Protein AF-C5TD24-F1 (afdb_monomer)

Radius of gyration: 19.25 Å; Cα contacts (8 Å, |Δi|>4): 74; chains: 1; bounding box: 34×40×53 Å

Organism: NCBI:txid573060

Sequence (110 aa):
RLQLSAARLGQLLWVFRPCAASRQASPAPLRLQLEGGQALQVRILKRRGPPLPQAIELPSCQPLLAQVLAAQAERRRALQGNGAAVPWPGALAHTERRDHALDRLALAAG

Solvent-accessible surface area (backbone atoms only — not comparable to full-atom values): 7443 Å² total; per-residue (Å²): 112,67,69,60,53,26,59,76,69,74,47,92,81,88,83,91,73,64,77,86,56,69,82,54,90,69,92,63,68,63,38,74,45,80,45,84,63,90,42,28,38,39,36,59,77,41,64,82,76,83,88,54,90,65,65,45,79,40,84,57,64,57,71,67,58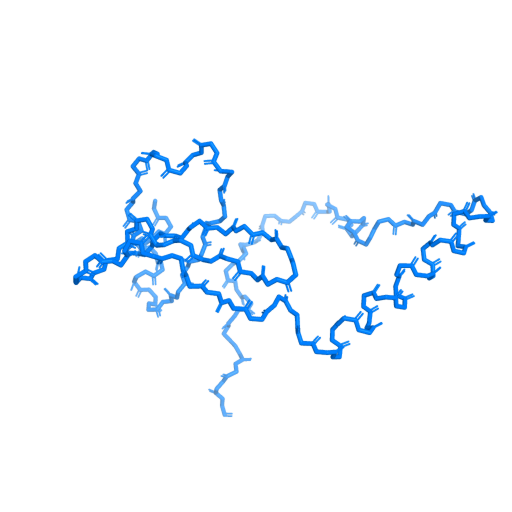,51,52,53,51,49,55,52,50,51,53,50,50,55,34,56,77,66,75,45,82,74,79,61,85,79,71,63,68,89,66,88,65,98,69,72,96,73,79,83,80,86,84,89,87,131

Secondary structure (DSSP, 8-state):
-HHHHHHHTT--------GGGGGS----S-EEEEE-SSEEEEEEEE-SSS---SPEEEESS-HHHHHHHHHHHHHHHHHHHTT-----GGGS--------TTTTS--S--

Structure (mmCIF, N/CA/C/O backbone):
data_AF-C5TD24-F1
#
_entry.id   AF-C5TD24-F1
#
loop_
_atom_site.group_PDB
_atom_site.id
_atom_site.type_symbol
_atom_site.label_atom_id
_atom_site.label_alt_id
_atom_site.label_comp_id
_atom_site.label_asym_id
_atom_site.label_entity_id
_atom_site.label_seq_id
_atom_site.pdbx_PDB_ins_code
_atom_site.Cartn_x
_atom_site.Cartn_y
_atom_site.Cartn_z
_atom_site.occupancy
_atom_site.B_iso_or_equiv
_atom_site.auth_seq_id
_atom_site.auth_comp_id
_atom_site.auth_asym_id
_atom_site.auth_atom_id
_atom_site.pdbx_PDB_model_num
ATOM 1 N N . ARG A 1 1 ? -12.491 -12.881 6.042 1.00 80.75 1 ARG A N 1
ATOM 2 C CA . ARG A 1 1 ? -11.851 -14.037 6.726 1.00 80.75 1 ARG A CA 1
ATOM 3 C C . ARG A 1 1 ? -10.317 -14.017 6.663 1.00 80.75 1 ARG A C 1
ATOM 5 O O . ARG A 1 1 ? -9.714 -14.409 7.646 1.00 80.75 1 ARG A O 1
ATOM 12 N N . LEU A 1 2 ? -9.688 -13.506 5.595 1.00 83.81 2 LEU A N 1
ATOM 13 C CA . LEU A 1 2 ? -8.221 -13.502 5.423 1.00 83.81 2 LEU A CA 1
ATOM 14 C C . LEU A 1 2 ? -7.412 -12.908 6.595 1.00 83.81 2 LEU A C 1
ATOM 16 O O . LEU A 1 2 ? -6.445 -13.517 7.033 1.00 83.81 2 LEU A O 1
ATOM 20 N N . GLN A 1 3 ? -7.830 -11.766 7.151 1.00 83.81 3 GLN A N 1
ATOM 21 C CA . GLN A 1 3 ? -7.134 -11.141 8.288 1.00 83.81 3 GLN A CA 1
ATOM 22 C C . GLN A 1 3 ? -7.101 -12.043 9.535 1.00 83.81 3 GLN A C 1
ATOM 24 O O . GLN A 1 3 ? -6.096 -12.079 10.237 1.00 83.81 3 GLN A O 1
ATOM 29 N N . LEU A 1 4 ? -8.182 -12.785 9.803 1.00 85.94 4 LEU A N 1
ATOM 30 C CA . LEU A 1 4 ? -8.246 -13.703 10.942 1.00 85.94 4 LEU A CA 1
ATOM 31 C C . LEU A 1 4 ? -7.296 -14.890 10.746 1.00 85.94 4 LEU A C 1
ATOM 33 O O . LEU A 1 4 ? -6.647 -15.306 11.699 1.00 85.94 4 LEU A O 1
ATOM 37 N N . SER A 1 5 ? -7.186 -15.409 9.520 1.00 87.56 5 SER A N 1
ATOM 38 C CA . SER A 1 5 ? -6.229 -16.471 9.193 1.00 87.56 5 SER A CA 1
ATOM 39 C C . SER A 1 5 ? -4.786 -15.999 9.363 1.00 87.56 5 SER A C 1
ATOM 41 O O . SER A 1 5 ? -4.017 -16.658 10.051 1.00 87.56 5 SER A O 1
ATOM 43 N N . ALA A 1 6 ? -4.445 -14.827 8.817 1.00 87.69 6 ALA A N 1
ATOM 44 C CA . ALA A 1 6 ? -3.110 -14.248 8.953 1.00 87.69 6 ALA A CA 1
ATOM 45 C C . ALA A 1 6 ? -2.739 -14.017 10.428 1.00 87.69 6 ALA A C 1
ATOM 47 O O . ALA A 1 6 ? -1.659 -14.403 10.859 1.00 87.69 6 ALA A O 1
ATOM 48 N N . ALA A 1 7 ? -3.672 -13.491 11.230 1.00 86.25 7 ALA A N 1
ATOM 49 C CA . ALA A 1 7 ? -3.466 -13.304 12.665 1.00 86.25 7 ALA A CA 1
ATOM 50 C C . ALA A 1 7 ? -3.242 -14.629 13.414 1.00 86.25 7 ALA A C 1
ATOM 52 O O . ALA A 1 7 ? -2.349 -14.702 14.251 1.00 86.25 7 ALA A O 1
ATOM 53 N N . ARG A 1 8 ? -4.017 -15.680 13.103 1.00 90.88 8 ARG A N 1
ATOM 54 C CA . ARG A 1 8 ? -3.858 -17.013 13.717 1.00 90.88 8 ARG A CA 1
ATOM 55 C C . ARG A 1 8 ? -2.509 -17.653 13.402 1.00 90.88 8 ARG A C 1
ATOM 57 O O . ARG A 1 8 ? -1.968 -18.344 14.252 1.00 90.88 8 ARG A O 1
ATOM 64 N N . LEU A 1 9 ? -1.990 -17.424 12.199 1.00 92.56 9 LEU A N 1
ATOM 65 C CA . LEU A 1 9 ? -0.699 -17.952 11.755 1.00 92.56 9 LEU A CA 1
ATOM 66 C C . LEU A 1 9 ? 0.480 -17.035 12.117 1.00 92.56 9 LEU A C 1
ATOM 68 O O . LEU A 1 9 ? 1.612 -17.343 11.765 1.00 92.56 9 LEU A O 1
ATOM 72 N N . GLY A 1 10 ? 0.235 -15.893 12.773 1.00 89.06 10 GLY A N 1
ATOM 73 C CA . GLY A 1 10 ? 1.279 -14.905 13.066 1.00 89.06 10 GLY A CA 1
ATOM 74 C C . GLY A 1 10 ? 1.897 -14.265 11.816 1.00 89.06 10 GLY A C 1
ATOM 75 O O . GLY A 1 10 ? 3.002 -13.737 11.876 1.00 89.06 10 GLY A O 1
ATOM 76 N N . GLN A 1 11 ? 1.205 -14.310 10.677 1.00 90.38 11 GLN A N 1
ATOM 77 C CA . GLN A 1 11 ? 1.702 -13.825 9.392 1.00 90.38 11 GLN A CA 1
ATOM 78 C C . GLN A 1 11 ? 1.215 -12.408 9.082 1.00 90.38 11 GLN A C 1
ATOM 80 O O . GLN A 1 11 ? 0.112 -11.994 9.454 1.00 90.38 11 GLN A O 1
ATOM 85 N N . LEU A 1 12 ? 2.027 -11.671 8.323 1.00 90.81 12 LEU A N 1
ATOM 86 C CA . LEU A 1 12 ? 1.625 -10.395 7.744 1.00 90.81 12 LEU A CA 1
ATOM 87 C C . LEU A 1 12 ? 0.866 -10.627 6.436 1.00 90.81 12 LEU A C 1
ATOM 89 O O . LEU A 1 12 ? 1.308 -11.374 5.568 1.00 90.81 12 LEU A O 1
ATOM 93 N N . LEU A 1 13 ? -0.262 -9.935 6.282 1.00 91.31 13 LEU A N 1
ATOM 94 C CA . LEU A 1 13 ? -1.060 -9.945 5.061 1.00 91.31 13 LEU A CA 1
ATOM 95 C C . LEU A 1 13 ? -1.222 -8.524 4.528 1.00 91.31 13 LEU A C 1
ATOM 97 O O . LEU A 1 13 ? -1.698 -7.635 5.239 1.00 91.31 13 LEU A O 1
ATOM 101 N N . TRP A 1 14 ? -0.921 -8.355 3.244 1.00 92.50 14 TRP A N 1
ATOM 102 C CA . TRP A 1 14 ? -1.143 -7.121 2.499 1.00 92.50 14 TRP A CA 1
ATOM 103 C C . TRP A 1 14 ? -2.266 -7.309 1.484 1.00 92.50 14 TRP A C 1
ATOM 105 O O . TRP A 1 14 ? -2.347 -8.334 0.811 1.00 92.50 14 TRP A O 1
ATOM 115 N N . VAL A 1 15 ? -3.143 -6.310 1.372 1.00 91.56 15 VAL A N 1
ATOM 116 C CA . VAL A 1 15 ? -4.232 -6.296 0.387 1.00 91.56 15 VAL A CA 1
ATOM 117 C C . VAL A 1 15 ? -4.140 -5.005 -0.411 1.00 91.56 15 VAL A C 1
ATOM 119 O O . VAL A 1 15 ? -4.312 -3.918 0.142 1.00 91.56 15 VAL A O 1
ATOM 122 N N . PHE A 1 16 ? -3.906 -5.132 -1.714 1.00 93.00 16 PHE A N 1
ATOM 123 C CA . PHE A 1 16 ? -3.923 -4.008 -2.643 1.00 93.00 16 PHE A CA 1
ATOM 124 C C . PHE A 1 16 ? -5.354 -3.727 -3.094 1.00 93.00 16 PHE A C 1
ATOM 126 O O . PHE A 1 16 ? -6.119 -4.643 -3.399 1.00 93.00 16 PHE A O 1
ATOM 133 N N . ARG A 1 17 ? -5.737 -2.449 -3.093 1.00 91.25 17 ARG A N 1
ATOM 134 C CA . ARG A 1 17 ? -7.073 -1.984 -3.483 1.00 91.25 17 ARG A CA 1
ATOM 135 C C . ARG A 1 17 ? -6.946 -0.713 -4.323 1.00 91.25 17 ARG A C 1
ATOM 137 O O . 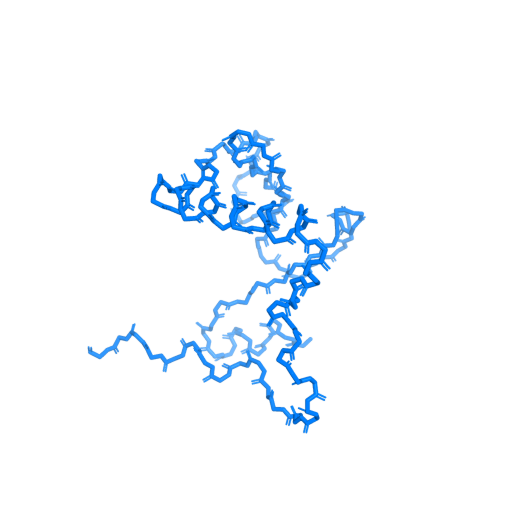ARG A 1 17 ? -5.999 0.041 -4.102 1.00 91.25 17 ARG A O 1
ATOM 144 N N . PRO A 1 18 ? -7.889 -0.445 -5.243 1.00 94.19 18 PRO A N 1
ATOM 145 C CA . PRO A 1 18 ? -7.874 0.785 -6.027 1.00 94.19 18 PRO A CA 1
ATOM 146 C C . PRO A 1 18 ? -8.039 2.019 -5.131 1.00 94.19 18 PRO A C 1
ATOM 148 O O . PRO A 1 18 ? -8.709 1.961 -4.095 1.00 94.19 18 PRO A O 1
ATOM 151 N N . CYS A 1 19 ? -7.493 3.160 -5.563 1.00 91.00 19 CYS A N 1
ATOM 152 C CA . CYS A 1 19 ? -7.546 4.420 -4.811 1.00 91.00 19 CYS A CA 1
ATOM 153 C C . CYS A 1 19 ? -8.981 4.858 -4.466 1.00 91.00 19 CYS A C 1
ATOM 155 O O . CYS A 1 19 ? -9.214 5.401 -3.384 1.00 91.00 19 CYS A O 1
ATOM 157 N N . ALA A 1 20 ? -9.959 4.552 -5.327 1.00 93.50 20 ALA A N 1
ATOM 158 C CA . ALA A 1 20 ? -11.379 4.827 -5.085 1.00 93.50 20 ALA A CA 1
ATOM 159 C C . ALA A 1 20 ? -11.931 4.136 -3.817 1.00 93.50 20 ALA A C 1
ATOM 161 O O . ALA A 1 20 ? -12.843 4.649 -3.173 1.00 93.50 20 ALA A O 1
ATOM 162 N N . ALA A 1 21 ? -11.346 3.009 -3.396 1.00 93.00 21 ALA A N 1
ATOM 163 C CA . ALA A 1 21 ? -11.737 2.285 -2.185 1.00 93.00 21 ALA A CA 1
ATOM 164 C C . ALA A 1 21 ? -11.039 2.798 -0.904 1.00 93.00 21 ALA A C 1
ATOM 166 O O . ALA A 1 21 ? -11.214 2.227 0.177 1.00 93.00 21 ALA A O 1
ATOM 167 N N . SER A 1 22 ? -10.248 3.876 -0.987 1.00 91.69 22 SER A N 1
ATOM 168 C CA . SER A 1 22 ? -9.499 4.450 0.144 1.00 91.69 22 SER A CA 1
ATOM 169 C C . SER A 1 22 ? -10.384 4.859 1.323 1.00 91.69 22 SER A C 1
ATOM 171 O O . SER A 1 22 ? -9.963 4.682 2.467 1.00 91.69 22 SER A O 1
ATOM 173 N N . ARG A 1 23 ? -11.615 5.325 1.071 1.00 90.81 23 ARG A N 1
ATOM 174 C CA . ARG A 1 23 ? -12.576 5.750 2.108 1.00 90.81 23 ARG A CA 1
ATOM 175 C C . ARG A 1 23 ? -13.444 4.620 2.662 1.00 90.81 23 ARG A C 1
ATOM 177 O O . ARG A 1 23 ? -14.039 4.777 3.721 1.00 90.81 23 ARG A O 1
ATOM 184 N N . GLN A 1 24 ? -13.495 3.467 1.994 1.00 92.81 24 GLN A N 1
ATOM 185 C CA . GLN A 1 24 ? -14.302 2.335 2.458 1.00 92.81 24 GLN A CA 1
ATOM 186 C C . GLN A 1 24 ? -13.760 1.792 3.784 1.00 92.81 24 GLN A C 1
ATOM 188 O O . GLN A 1 24 ? -12.548 1.816 4.024 1.00 92.81 24 GLN A O 1
ATOM 193 N N . ALA A 1 25 ? -14.631 1.272 4.647 1.00 89.94 25 ALA A N 1
ATOM 194 C CA . ALA A 1 25 ? -14.205 0.635 5.887 1.00 89.94 25 ALA A CA 1
ATOM 195 C C . ALA A 1 25 ? -13.240 -0.538 5.611 1.00 89.94 25 ALA A C 1
ATOM 197 O O . ALA A 1 25 ? -13.269 -1.189 4.564 1.00 89.94 25 ALA A O 1
ATOM 198 N N . SER A 1 26 ? -12.319 -0.782 6.542 1.00 88.69 26 SER A N 1
ATOM 199 C CA . SER A 1 26 ? -11.390 -1.908 6.454 1.00 88.69 26 SER A CA 1
ATOM 200 C C . SER A 1 26 ? -10.954 -2.350 7.848 1.00 88.69 26 SER A C 1
ATOM 202 O O . SER A 1 26 ? -10.607 -1.495 8.677 1.00 88.69 26 SER A O 1
ATOM 204 N N . PRO A 1 27 ? -10.912 -3.670 8.104 1.00 88.00 27 PRO A N 1
ATOM 205 C CA . PRO A 1 27 ? -10.451 -4.201 9.377 1.00 88.00 27 PRO A CA 1
ATOM 206 C C . PRO A 1 27 ? -8.918 -4.149 9.524 1.00 88.00 27 PRO A C 1
ATOM 208 O O . PRO A 1 27 ? -8.403 -4.445 10.597 1.00 88.00 27 PRO A O 1
ATOM 211 N N . ALA A 1 28 ? -8.171 -3.732 8.491 1.00 89.56 28 ALA A N 1
ATOM 212 C CA . ALA A 1 28 ? -6.713 -3.630 8.554 1.00 89.56 28 ALA A CA 1
ATOM 213 C C . ALA A 1 28 ? -6.253 -2.648 9.659 1.00 89.56 28 ALA A C 1
ATOM 215 O O . ALA A 1 28 ? -6.818 -1.549 9.772 1.00 89.56 28 ALA A O 1
ATOM 216 N N . PRO A 1 29 ? -5.246 -3.010 10.478 1.00 89.56 29 PRO A N 1
ATOM 217 C CA . PRO A 1 29 ? -4.717 -2.137 11.529 1.00 89.56 29 PRO A CA 1
ATOM 218 C C . PRO A 1 29 ? -3.871 -0.982 10.971 1.00 89.56 29 PRO A C 1
ATOM 220 O O . PRO A 1 29 ? -3.805 0.075 11.595 1.00 89.56 29 PRO A O 1
ATOM 223 N N . LEU A 1 30 ? -3.278 -1.172 9.789 1.00 92.25 30 LEU A N 1
ATOM 224 C CA . LEU A 1 30 ? -2.541 -0.167 9.029 1.00 92.25 30 LEU A CA 1
ATOM 225 C C . LEU A 1 30 ? -3.174 -0.032 7.641 1.00 92.25 30 LEU A C 1
ATOM 227 O O . LEU A 1 30 ? -3.457 -1.035 6.984 1.00 92.25 30 LEU A O 1
ATOM 231 N N . ARG A 1 31 ? -3.417 1.201 7.197 1.00 93.56 31 ARG A N 1
ATOM 232 C CA . ARG A 1 31 ? -3.901 1.506 5.846 1.00 93.56 31 ARG A CA 1
ATOM 233 C C . ARG A 1 31 ? -3.062 2.622 5.259 1.00 93.56 31 ARG A C 1
ATOM 235 O O . AR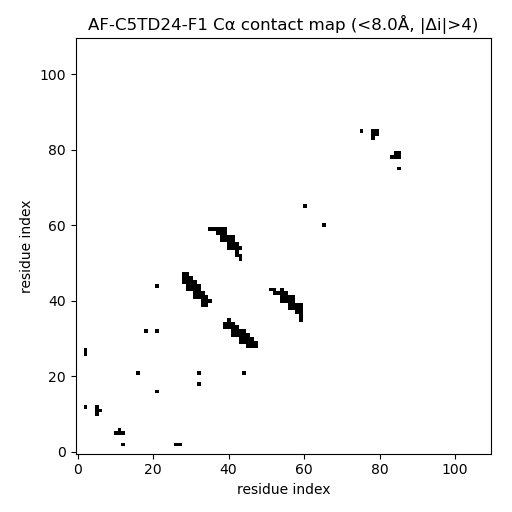G A 1 31 ? -2.938 3.677 5.878 1.00 93.56 31 ARG A O 1
ATOM 242 N N . LEU A 1 32 ? -2.553 2.389 4.059 1.00 94.62 32 LEU A N 1
ATOM 243 C CA . LEU A 1 32 ? -1.688 3.311 3.339 1.00 94.62 32 LEU A CA 1
ATOM 244 C C . LEU A 1 32 ? -2.331 3.671 2.000 1.00 94.62 32 LEU A C 1
ATOM 246 O O . LEU A 1 32 ? -2.986 2.831 1.380 1.00 94.62 32 LEU A O 1
ATOM 250 N N . GLN A 1 33 ? -2.130 4.908 1.569 1.00 94.75 33 GLN A N 1
ATOM 251 C CA . GLN A 1 33 ? -2.295 5.325 0.185 1.00 94.75 33 GLN A CA 1
ATOM 252 C C . GLN A 1 33 ? -0.909 5.621 -0.377 1.00 94.75 33 GLN A C 1
ATOM 254 O O . GLN A 1 33 ? -0.110 6.296 0.271 1.00 94.75 33 GLN A O 1
ATOM 259 N N . LEU A 1 34 ? -0.642 5.078 -1.560 1.00 93.50 34 LEU A N 1
ATOM 260 C CA . LEU A 1 34 ? 0.637 5.187 -2.242 1.00 93.50 34 LEU A CA 1
ATOM 261 C C . LEU A 1 34 ? 0.440 6.002 -3.516 1.00 93.50 34 LEU A C 1
ATOM 263 O O . LEU A 1 34 ? -0.454 5.700 -4.307 1.00 93.50 34 LEU A O 1
ATOM 267 N N . GLU A 1 35 ? 1.276 7.011 -3.708 1.00 91.38 35 GLU A N 1
ATOM 268 C CA . GLU A 1 35 ? 1.352 7.793 -4.939 1.00 91.38 35 GLU A CA 1
ATOM 269 C C . GLU A 1 35 ? 2.779 7.663 -5.484 1.00 91.38 35 GLU A C 1
ATOM 271 O O . GLU A 1 35 ? 3.755 7.935 -4.783 1.00 91.38 35 GLU A O 1
ATOM 276 N N . GLY A 1 36 ? 2.900 7.159 -6.714 1.00 86.75 36 GLY A N 1
ATOM 277 C CA . GLY A 1 36 ? 4.187 6.996 -7.387 1.00 86.75 36 GLY A CA 1
ATOM 278 C C . GLY A 1 36 ? 4.655 8.291 -8.053 1.00 86.75 36 GLY A C 1
ATOM 279 O O . GLY A 1 36 ? 3.842 9.128 -8.438 1.00 86.75 36 GLY A O 1
ATOM 280 N N . GLY A 1 37 ? 5.967 8.429 -8.223 1.00 83.44 37 GLY A N 1
ATOM 281 C CA . GLY A 1 37 ? 6.617 9.589 -8.829 1.00 83.44 37 GLY A CA 1
ATOM 282 C C . GLY A 1 37 ? 8.139 9.444 -8.772 1.00 83.44 37 GLY A C 1
ATOM 283 O O . GLY A 1 37 ? 8.649 8.325 -8.716 1.00 83.44 37 GLY A O 1
ATOM 284 N N . GLN A 1 38 ? 8.866 10.567 -8.745 1.00 82.94 38 GLN A N 1
ATOM 285 C CA . GLN A 1 38 ? 10.317 10.558 -8.495 1.00 82.94 38 GLN A CA 1
ATOM 286 C C . GLN A 1 38 ? 10.659 9.973 -7.117 1.00 82.94 38 GLN A C 1
ATOM 288 O O . GLN A 1 38 ? 11.635 9.238 -6.987 1.00 82.94 38 GLN A O 1
ATOM 293 N N . ALA A 1 39 ? 9.817 10.234 -6.118 1.00 87.56 39 ALA A N 1
ATOM 294 C CA . ALA A 1 39 ? 9.802 9.569 -4.820 1.00 87.56 39 ALA A CA 1
ATOM 295 C C . ALA A 1 39 ? 8.440 8.888 -4.613 1.00 87.56 39 ALA A C 1
ATOM 297 O O . ALA A 1 39 ? 7.435 9.285 -5.208 1.00 87.56 39 ALA A O 1
ATOM 298 N N . LEU A 1 40 ? 8.408 7.842 -3.788 1.00 91.50 40 LEU A N 1
ATOM 299 C CA . LEU A 1 40 ? 7.175 7.187 -3.372 1.00 91.50 40 LEU A CA 1
ATOM 300 C C . LEU A 1 40 ? 6.568 7.973 -2.211 1.00 91.50 40 LEU A C 1
ATOM 302 O O . LEU A 1 40 ? 7.136 8.010 -1.122 1.00 91.50 40 LEU A O 1
ATOM 306 N N . GLN A 1 41 ? 5.389 8.544 -2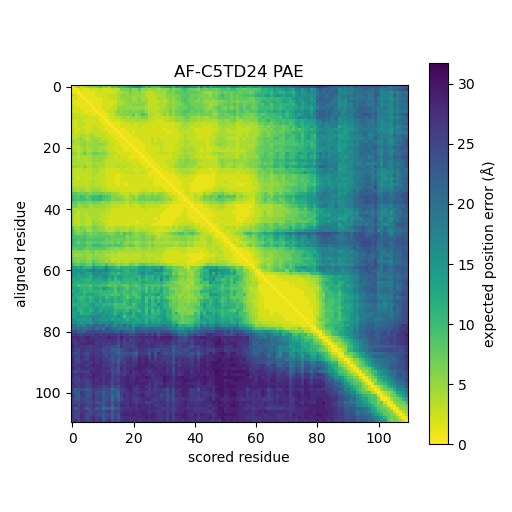.431 1.00 94.75 41 GLN A N 1
ATOM 307 C CA . GLN A 1 41 ? 4.650 9.238 -1.387 1.00 94.75 41 GLN A CA 1
ATOM 308 C C . GLN A 1 41 ? 3.723 8.275 -0.652 1.00 94.75 41 GLN A C 1
ATOM 310 O O . GLN A 1 41 ? 2.862 7.629 -1.257 1.00 94.75 41 GLN A O 1
ATOM 315 N N . VAL A 1 42 ? 3.873 8.202 0.671 1.00 94.94 42 VAL A N 1
ATOM 316 C CA . VAL A 1 42 ? 3.092 7.321 1.542 1.00 94.94 42 VAL A CA 1
ATOM 317 C C . VAL A 1 42 ? 2.226 8.149 2.481 1.00 94.94 42 VAL A C 1
ATOM 319 O O . VAL A 1 42 ? 2.707 8.739 3.446 1.00 94.94 42 VAL A O 1
ATOM 322 N N . ARG A 1 43 ? 0.913 8.150 2.244 1.00 95.06 43 ARG A N 1
ATOM 323 C CA . ARG A 1 43 ? -0.071 8.756 3.153 1.00 95.06 43 ARG A CA 1
ATOM 324 C C . ARG A 1 43 ? -0.664 7.694 4.069 1.00 95.06 43 ARG A C 1
ATOM 326 O O . ARG A 1 43 ? -1.181 6.675 3.602 1.00 95.06 43 ARG A O 1
ATOM 333 N N . ILE A 1 44 ? -0.625 7.929 5.379 1.00 94.56 44 ILE A N 1
ATOM 334 C CA . ILE A 1 44 ? -1.191 7.005 6.366 1.00 94.56 44 ILE A CA 1
ATOM 335 C C . ILE A 1 44 ? -2.673 7.327 6.576 1.00 94.56 44 ILE A C 1
ATOM 337 O O . ILE A 1 44 ? -3.025 8.324 7.192 1.00 94.56 44 ILE A O 1
ATOM 341 N N . LEU A 1 45 ? -3.554 6.442 6.104 1.00 92.81 45 LEU A N 1
ATOM 342 C CA . LEU A 1 45 ? -5.007 6.586 6.260 1.00 92.81 45 LEU A CA 1
ATOM 343 C C . LEU A 1 45 ? -5.511 6.060 7.611 1.00 92.81 45 LEU A C 1
ATOM 345 O O . LEU A 1 45 ? -6.538 6.502 8.116 1.00 92.81 45 LEU A O 1
ATOM 349 N N . LYS A 1 46 ? -4.834 5.051 8.171 1.00 93.31 46 LYS A N 1
ATOM 350 C CA . LYS A 1 46 ? -5.149 4.455 9.478 1.00 93.31 46 LYS A CA 1
ATOM 351 C C . LYS A 1 46 ? -3.891 3.832 10.061 1.00 93.31 46 LYS A C 1
ATOM 353 O O . LYS A 1 46 ? -3.197 3.111 9.351 1.00 93.31 46 LYS A O 1
ATOM 358 N N . ARG A 1 47 ? -3.645 4.052 11.350 1.00 92.94 47 ARG A N 1
ATOM 359 C CA . ARG A 1 47 ? -2.587 3.407 12.139 1.00 92.94 47 ARG A CA 1
ATOM 360 C C . ARG A 1 47 ? -3.023 3.288 13.596 1.00 92.94 47 ARG A C 1
ATOM 362 O O . ARG A 1 47 ? -4.032 3.866 13.991 1.00 92.94 47 ARG A O 1
ATOM 369 N N . ARG A 1 48 ? -2.245 2.563 14.396 1.00 89.19 48 ARG A N 1
ATOM 370 C CA . ARG A 1 48 ? -2.316 2.649 15.860 1.00 89.19 48 ARG A CA 1
ATOM 371 C C . ARG A 1 48 ? -1.493 3.853 16.346 1.00 89.19 48 ARG A C 1
ATOM 373 O O . ARG A 1 48 ? -0.417 4.116 15.806 1.00 89.19 48 ARG A O 1
ATOM 380 N N . GLY A 1 49 ? -1.978 4.547 17.373 1.00 89.31 49 GLY A N 1
ATOM 381 C CA . GLY A 1 49 ? -1.294 5.691 17.986 1.00 89.31 49 GLY A CA 1
ATOM 382 C C . GLY A 1 49 ? -1.620 7.044 17.338 1.00 89.31 49 GLY A C 1
ATOM 383 O O . GLY A 1 49 ? -2.613 7.140 16.614 1.00 89.31 49 GLY A O 1
ATOM 384 N N . PRO A 1 50 ? -0.802 8.081 17.604 1.00 86.69 50 PRO A N 1
ATOM 385 C CA . PRO A 1 50 ? -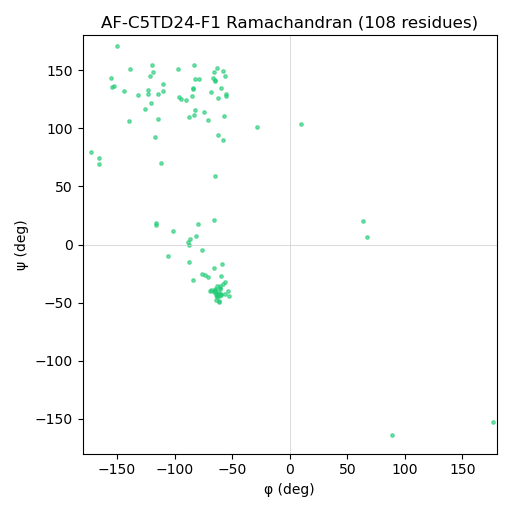1.056 9.442 17.142 1.00 86.69 50 PRO A CA 1
ATOM 386 C C . PRO A 1 50 ? -1.211 9.539 15.616 1.00 86.69 50 PRO A C 1
ATOM 388 O O . PRO A 1 50 ? -0.548 8.790 14.882 1.00 86.69 50 PRO A O 1
ATOM 391 N N . PRO A 1 51 ? -2.081 10.439 15.125 1.00 87.25 51 PRO A N 1
ATOM 392 C CA . PRO A 1 51 ? -2.260 10.655 13.696 1.00 87.25 51 PRO A CA 1
ATOM 393 C C . PRO A 1 51 ? -0.984 11.229 13.070 1.00 87.25 51 PRO A C 1
ATOM 395 O O . PRO A 1 51 ? -0.336 12.098 13.649 1.00 87.25 51 PRO A O 1
ATOM 398 N N . LEU A 1 52 ? -0.652 10.762 11.864 1.00 89.56 52 LEU A N 1
ATOM 399 C CA . LEU A 1 52 ? 0.416 11.323 11.038 1.00 89.56 52 LEU A CA 1
ATOM 400 C C . LEU A 1 52 ? -0.218 11.877 9.753 1.00 89.56 52 LEU A C 1
ATOM 402 O O . LEU A 1 52 ? -0.450 11.108 8.819 1.00 89.56 52 LEU A O 1
ATOM 406 N N . PRO A 1 53 ? -0.580 13.171 9.726 1.00 87.31 53 PRO A N 1
ATOM 407 C CA . PRO A 1 53 ? -1.300 13.755 8.597 1.00 87.31 53 PRO A CA 1
ATOM 408 C C . PRO A 1 53 ? -0.397 14.016 7.385 1.00 87.31 53 PRO A C 1
ATOM 410 O O . PRO A 1 53 ? -0.884 14.040 6.257 1.00 87.31 53 PRO A O 1
ATOM 413 N N . GLN A 1 54 ? 0.908 14.203 7.605 1.00 93.00 54 GLN A N 1
ATOM 414 C CA . GLN A 1 54 ? 1.867 14.454 6.536 1.00 93.00 54 GLN A CA 1
ATOM 415 C C . GLN A 1 54 ? 2.249 13.153 5.818 1.00 93.00 54 GLN A C 1
ATOM 417 O O . GLN A 1 54 ? 2.391 12.099 6.444 1.00 93.00 54 GLN A O 1
ATOM 422 N N . ALA A 1 55 ? 2.417 13.239 4.497 1.00 93.38 55 ALA A N 1
ATOM 423 C CA . ALA A 1 55 ? 2.950 12.141 3.705 1.00 93.38 55 ALA A CA 1
ATOM 424 C C . ALA A 1 55 ? 4.420 11.880 4.065 1.00 93.38 55 ALA A C 1
ATOM 426 O O . ALA A 1 55 ? 5.179 12.811 4.325 1.00 93.38 55 ALA A O 1
ATOM 427 N N . ILE A 1 56 ? 4.803 10.607 4.065 1.00 94.25 56 ILE A N 1
ATOM 428 C CA . ILE A 1 56 ? 6.194 10.180 4.190 1.00 94.25 56 ILE A CA 1
ATOM 429 C C . ILE A 1 56 ? 6.740 9.981 2.780 1.00 94.25 56 ILE A C 1
ATOM 431 O O . ILE A 1 56 ? 6.174 9.192 2.018 1.00 94.25 56 ILE A O 1
ATOM 435 N N . GLU A 1 57 ? 7.845 10.647 2.462 1.00 94.62 57 GLU A N 1
ATOM 436 C CA . GLU A 1 57 ? 8.569 10.404 1.217 1.00 94.62 57 GLU A CA 1
ATOM 437 C C . GLU A 1 57 ? 9.522 9.222 1.401 1.00 94.62 57 GLU A C 1
ATOM 439 O O . GLU A 1 57 ? 10.326 9.190 2.335 1.00 94.62 57 GLU A O 1
ATOM 444 N N . LEU A 1 58 ? 9.442 8.244 0.505 1.00 90.81 58 LEU A N 1
ATOM 445 C CA . LEU A 1 58 ? 10.376 7.128 0.427 1.00 90.81 58 LEU A CA 1
ATOM 446 C C . LEU A 1 58 ? 11.089 7.144 -0.933 1.00 90.81 58 LEU A C 1
ATOM 448 O O . LEU A 1 58 ? 10.479 7.518 -1.939 1.00 90.81 58 LEU A O 1
ATOM 452 N N . PRO A 1 59 ? 12.352 6.692 -1.018 1.00 87.88 59 PRO A N 1
ATOM 453 C CA . PRO A 1 59 ? 13.011 6.483 -2.303 1.00 87.88 59 PRO A CA 1
ATOM 454 C C . PRO A 1 59 ? 12.174 5.550 -3.191 1.00 87.88 59 PRO A C 1
ATOM 456 O O . PRO A 1 59 ? 11.780 4.465 -2.763 1.00 87.88 59 PRO A O 1
ATOM 459 N N . SER A 1 60 ? 11.883 5.972 -4.422 1.00 77.50 60 SER A N 1
ATOM 460 C CA . SER A 1 60 ? 10.986 5.250 -5.340 1.00 77.50 60 SER A CA 1
ATOM 461 C C . SER A 1 60 ? 11.584 3.950 -5.885 1.00 77.50 60 SER A C 1
ATOM 463 O O . SER A 1 60 ? 10.849 3.014 -6.200 1.00 77.50 60 SER A O 1
ATOM 465 N N . CYS A 1 61 ? 12.912 3.865 -5.982 1.00 74.75 61 CYS A N 1
ATOM 466 C CA . CYS A 1 61 ? 13.615 2.696 -6.492 1.00 74.75 61 CYS A CA 1
ATOM 467 C C . CYS A 1 61 ? 15.044 2.612 -5.950 1.00 74.75 61 CYS A C 1
ATOM 469 O O . CYS A 1 61 ? 15.748 3.617 -5.850 1.00 74.75 61 CYS A O 1
ATOM 471 N N . GLN A 1 62 ? 15.507 1.391 -5.672 1.00 80.94 62 GLN A N 1
ATOM 472 C CA . GLN A 1 62 ? 16.940 1.153 -5.522 1.00 80.94 62 GLN A CA 1
ATOM 473 C C . GLN A 1 62 ? 17.649 1.401 -6.866 1.00 80.94 62 GLN A C 1
ATOM 475 O O . GLN A 1 62 ? 17.115 0.991 -7.903 1.00 80.94 62 GLN A O 1
ATOM 480 N N . PRO A 1 63 ? 18.858 1.995 -6.875 1.00 81.50 63 PRO A N 1
ATOM 481 C CA . PRO A 1 63 ? 19.575 2.316 -8.112 1.00 81.50 63 PRO A CA 1
ATOM 482 C C . PRO A 1 63 ? 19.750 1.118 -9.052 1.00 81.50 63 PRO A C 1
ATOM 484 O O . PRO A 1 63 ? 19.554 1.244 -10.258 1.00 81.50 63 PRO A O 1
ATOM 487 N N . LEU A 1 64 ? 20.046 -0.064 -8.503 1.00 84.06 64 LEU A N 1
ATOM 488 C CA . LEU A 1 64 ? 20.204 -1.288 -9.290 1.00 84.06 64 LEU A CA 1
ATOM 489 C C . LEU A 1 64 ? 18.899 -1.701 -9.986 1.00 84.06 64 LEU A C 1
ATOM 491 O O . LEU A 1 64 ? 18.903 -2.046 -11.165 1.00 84.06 64 LEU A O 1
ATOM 495 N N . LEU A 1 65 ? 17.766 -1.626 -9.283 1.00 84.44 65 LEU A N 1
ATOM 496 C CA . LEU A 1 65 ? 16.464 -1.932 -9.873 1.00 84.44 65 LEU A CA 1
ATOM 497 C C . LEU A 1 65 ? 16.116 -0.936 -10.986 1.00 84.44 65 LEU A C 1
ATOM 499 O O . LEU A 1 65 ? 15.614 -1.346 -12.028 1.00 84.44 65 LEU A O 1
ATOM 503 N N . ALA A 1 66 ? 16.423 0.351 -10.800 1.00 83.25 66 ALA A N 1
ATOM 504 C CA . ALA A 1 66 ? 16.217 1.366 -11.830 1.00 83.25 66 ALA A CA 1
ATOM 505 C C . ALA A 1 66 ? 17.008 1.047 -13.111 1.00 83.25 66 ALA A C 1
ATOM 507 O O . ALA A 1 66 ? 16.454 1.125 -14.206 1.00 83.25 66 ALA A O 1
ATOM 508 N N . GLN A 1 67 ? 18.264 0.603 -12.976 1.00 87.50 67 GLN A N 1
ATOM 509 C CA . GLN A 1 67 ? 19.089 0.169 -14.110 1.00 87.50 67 GLN A CA 1
ATOM 510 C C . GLN A 1 67 ? 18.496 -1.057 -14.815 1.00 87.50 67 GLN A C 1
ATOM 512 O O . GLN A 1 67 ? 18.393 -1.078 -16.041 1.00 87.50 67 GLN A O 1
ATOM 517 N N . VAL A 1 68 ? 18.049 -2.064 -14.055 1.00 91.25 68 VAL A N 1
ATOM 518 C CA . VAL A 1 68 ? 17.412 -3.264 -14.623 1.00 91.25 68 VAL A CA 1
ATOM 519 C C . VAL A 1 68 ? 16.132 -2.901 -15.379 1.00 91.25 68 VAL A C 1
ATOM 521 O O . VAL A 1 68 ? 15.923 -3.380 -16.494 1.00 91.25 68 VAL A O 1
ATOM 524 N N . LEU A 1 69 ? 15.291 -2.035 -14.808 1.00 87.56 69 LEU A N 1
ATOM 525 C CA . LEU A 1 69 ? 14.056 -1.575 -15.445 1.00 87.56 69 LEU A CA 1
ATOM 526 C C . LEU A 1 69 ? 14.336 -0.755 -16.712 1.00 87.56 69 LEU A C 1
ATOM 528 O O . LEU A 1 69 ? 13.643 -0.945 -17.712 1.00 87.56 69 LEU A O 1
ATOM 532 N N . ALA A 1 70 ? 15.364 0.100 -16.707 1.00 88.56 70 ALA A N 1
ATOM 533 C CA . ALA A 1 70 ? 15.797 0.845 -17.889 1.00 88.56 70 ALA A CA 1
ATOM 534 C C . ALA A 1 70 ? 16.248 -0.102 -19.014 1.00 88.56 70 ALA A C 1
ATOM 536 O O . ALA A 1 70 ? 15.717 -0.032 -20.124 1.00 88.56 70 ALA A O 1
ATOM 537 N N . ALA A 1 71 ? 17.110 -1.075 -18.703 1.00 91.88 71 ALA A N 1
ATOM 538 C CA . ALA A 1 71 ? 17.557 -2.083 -19.663 1.00 91.88 71 ALA A CA 1
ATOM 539 C C . ALA A 1 71 ? 16.391 -2.933 -20.210 1.00 91.88 71 ALA A C 1
ATOM 541 O O . ALA A 1 71 ? 16.345 -3.267 -21.395 1.00 91.88 71 ALA A O 1
ATOM 542 N N . GLN A 1 72 ? 15.408 -3.282 -19.371 1.00 89.38 72 GLN A N 1
ATOM 543 C CA . GLN A 1 72 ? 14.195 -3.977 -19.816 1.00 89.38 72 GLN A CA 1
ATOM 544 C C . GLN A 1 72 ? 13.329 -3.111 -20.741 1.00 89.38 72 GLN A C 1
ATOM 546 O O . GLN A 1 72 ? 12.782 -3.625 -21.720 1.00 89.38 72 GLN A O 1
ATOM 551 N N . ALA A 1 73 ? 13.196 -1.815 -20.451 1.00 87.94 73 ALA A N 1
ATOM 552 C CA . ALA A 1 73 ? 12.451 -0.881 -21.287 1.00 87.94 73 ALA A CA 1
ATOM 553 C C . ALA A 1 73 ? 13.117 -0.691 -22.660 1.00 87.94 73 ALA A C 1
ATOM 555 O O . ALA A 1 73 ? 12.419 -0.703 -23.672 1.00 87.94 73 ALA A O 1
ATOM 556 N N . GLU A 1 74 ? 14.447 -0.591 -22.714 1.00 89.88 74 GLU A N 1
ATOM 557 C CA . GLU A 1 74 ? 15.219 -0.520 -23.963 1.00 89.88 74 GLU A CA 1
ATOM 558 C C . GLU A 1 74 ? 15.039 -1.774 -24.819 1.00 89.88 74 GLU A C 1
ATOM 560 O O . GLU A 1 74 ? 14.683 -1.666 -25.992 1.00 89.88 74 GLU A O 1
ATOM 565 N N . ARG A 1 75 ? 15.171 -2.969 -24.223 1.00 87.62 75 ARG A N 1
ATOM 566 C CA . ARG A 1 75 ? 14.896 -4.241 -24.918 1.00 87.62 75 ARG A CA 1
ATOM 567 C C . ARG A 1 75 ? 13.476 -4.278 -25.476 1.00 87.62 75 ARG A C 1
ATOM 569 O O . ARG A 1 75 ? 13.273 -4.689 -26.613 1.00 87.62 75 ARG A O 1
ATOM 576 N N . ARG A 1 76 ? 12.490 -3.817 -24.698 1.00 82.44 76 ARG A N 1
ATOM 577 C CA . ARG A 1 76 ? 11.091 -3.759 -25.140 1.00 82.44 76 ARG A CA 1
ATOM 578 C C . ARG A 1 76 ? 10.911 -2.808 -26.325 1.00 82.44 76 ARG A C 1
ATOM 580 O O . ARG A 1 76 ? 10.227 -3.178 -27.272 1.00 82.44 76 ARG A O 1
ATOM 587 N N . ARG A 1 77 ? 11.538 -1.626 -26.300 1.00 85.00 77 ARG A N 1
ATOM 588 C CA . ARG A 1 77 ? 11.510 -0.664 -27.418 1.00 85.00 77 ARG A CA 1
ATOM 589 C C . ARG A 1 77 ? 12.174 -1.229 -28.675 1.00 85.00 77 ARG A C 1
ATOM 591 O O . ARG A 1 77 ? 11.605 -1.100 -29.752 1.00 85.00 77 ARG A O 1
ATOM 598 N N . ALA A 1 78 ? 13.323 -1.892 -28.539 1.00 84.19 78 ALA A N 1
ATOM 599 C CA . ALA A 1 78 ? 14.026 -2.515 -29.662 1.00 84.19 78 ALA A CA 1
ATOM 600 C C . ALA A 1 78 ? 13.182 -3.610 -30.338 1.00 84.19 78 ALA A C 1
ATOM 602 O O . ALA A 1 78 ? 13.106 -3.669 -31.561 1.00 84.19 78 ALA A O 1
ATOM 603 N N . LEU A 1 79 ? 12.490 -4.437 -29.547 1.00 79.06 79 LEU A N 1
ATOM 604 C CA . LEU A 1 79 ? 11.589 -5.471 -30.066 1.00 79.06 79 LEU A CA 1
ATOM 605 C C . LEU A 1 79 ? 10.334 -4.876 -30.730 1.00 79.06 79 LEU A C 1
ATOM 607 O O . LEU A 1 79 ? 9.925 -5.346 -31.789 1.00 79.06 79 LEU A O 1
ATOM 611 N N . GLN A 1 80 ? 9.761 -3.812 -30.153 1.00 73.88 80 GLN A N 1
ATOM 612 C CA . GLN A 1 80 ? 8.615 -3.092 -30.727 1.00 73.88 80 GLN A CA 1
ATOM 613 C C . GLN A 1 80 ? 8.955 -2.409 -32.059 1.00 73.88 80 GLN A C 1
ATOM 615 O O . GLN A 1 80 ? 8.141 -2.439 -32.977 1.00 73.88 80 GLN A O 1
ATOM 620 N N . GLY A 1 81 ? 10.161 -1.845 -32.192 1.00 68.69 81 GLY A N 1
ATOM 621 C CA . GLY A 1 81 ? 10.646 -1.269 -33.451 1.00 68.69 81 GLY A CA 1
ATOM 622 C C . GLY A 1 81 ? 10.858 -2.302 -34.561 1.00 68.69 81 GLY A C 1
ATOM 623 O O . GLY A 1 81 ? 10.850 -1.942 -35.732 1.00 68.69 81 GLY A O 1
ATOM 624 N N . ASN A 1 82 ? 10.990 -3.583 -34.203 1.00 60.47 82 ASN A N 1
ATOM 625 C CA . ASN A 1 82 ? 11.215 -4.683 -35.139 1.00 60.47 82 ASN A CA 1
ATOM 626 C C . ASN A 1 82 ? 9.942 -5.506 -35.434 1.00 60.47 82 ASN A C 1
ATOM 628 O O . ASN A 1 82 ? 10.032 -6.610 -35.964 1.00 60.47 82 ASN A O 1
ATOM 632 N N . GLY A 1 83 ? 8.756 -5.021 -35.034 1.00 57.50 83 GLY A N 1
ATOM 633 C CA . GLY A 1 83 ? 7.476 -5.718 -35.233 1.00 57.50 83 GLY A CA 1
ATOM 634 C C . GLY A 1 83 ? 7.311 -7.017 -34.429 1.00 57.50 83 GLY A C 1
ATOM 635 O O . GLY A 1 83 ? 6.321 -7.727 -34.601 1.00 57.50 83 GLY A O 1
ATOM 636 N N . ALA A 1 84 ? 8.250 -7.341 -33.536 1.00 56.75 84 ALA A N 1
ATOM 637 C CA . ALA A 1 84 ? 8.197 -8.548 -32.728 1.00 56.75 84 ALA A CA 1
ATOM 638 C C . ALA A 1 84 ? 7.305 -8.309 -31.503 1.00 56.75 84 ALA A C 1
ATOM 640 O O . ALA A 1 84 ? 7.652 -7.552 -30.592 1.00 56.75 84 ALA A O 1
ATOM 641 N N . ALA A 1 85 ? 6.146 -8.969 -31.469 1.00 55.16 85 ALA A N 1
ATOM 642 C CA . ALA A 1 85 ? 5.292 -9.010 -30.291 1.00 55.16 85 ALA A CA 1
ATOM 643 C C . ALA A 1 85 ? 6.093 -9.570 -29.106 1.00 55.16 85 ALA A C 1
ATOM 645 O O . ALA A 1 85 ? 6.455 -10.743 -29.089 1.00 55.16 85 ALA A O 1
ATOM 646 N N . VAL A 1 86 ? 6.393 -8.727 -28.114 1.00 55.19 86 VAL A N 1
ATOM 647 C CA . VAL A 1 86 ? 7.022 -9.178 -26.869 1.00 55.19 86 VAL A CA 1
ATOM 648 C C . VAL A 1 86 ? 5.947 -9.898 -26.061 1.00 55.19 86 VAL A C 1
ATOM 650 O O . VAL A 1 86 ? 4.990 -9.239 -25.642 1.00 55.19 86 VAL A O 1
ATOM 653 N N . PRO A 1 87 ? 6.056 -11.215 -25.821 1.00 53.28 87 PRO A N 1
ATOM 654 C CA . PRO A 1 87 ? 5.098 -11.888 -24.968 1.00 53.28 87 PRO A CA 1
ATOM 655 C C . PRO A 1 87 ? 5.198 -11.287 -23.564 1.00 53.28 87 PRO A C 1
ATOM 657 O O . PRO A 1 87 ? 6.276 -11.183 -22.973 1.00 53.28 87 PRO A O 1
ATOM 660 N N . TRP A 1 88 ? 4.058 -10.836 -23.045 1.00 47.97 88 TRP A N 1
ATOM 661 C CA . TRP A 1 88 ? 3.929 -10.406 -21.660 1.00 47.97 88 TRP A CA 1
ATOM 662 C C . TRP A 1 88 ? 4.388 -11.557 -20.745 1.00 47.97 88 TRP A C 1
ATOM 664 O O . TRP A 1 88 ? 3.887 -12.672 -20.901 1.00 47.97 88 TRP A O 1
ATOM 674 N N . PRO A 1 89 ? 5.284 -11.333 -19.764 1.00 51.25 89 PRO A N 1
ATOM 675 C CA . PRO A 1 89 ? 5.748 -12.394 -18.861 1.00 51.25 89 PRO A CA 1
ATOM 676 C C . PRO A 1 89 ? 4.624 -13.071 -18.059 1.00 51.25 89 PRO A C 1
ATOM 678 O O . PRO A 1 89 ? 4.813 -14.153 -17.518 1.00 51.25 89 PRO A O 1
ATOM 681 N N . GLY A 1 90 ? 3.441 -12.453 -17.982 1.00 49.19 90 GLY A N 1
ATOM 682 C CA . GLY A 1 90 ? 2.242 -13.038 -17.375 1.00 49.19 90 GLY A CA 1
ATOM 683 C C . GLY A 1 90 ? 1.461 -13.999 -18.277 1.00 49.19 90 GLY 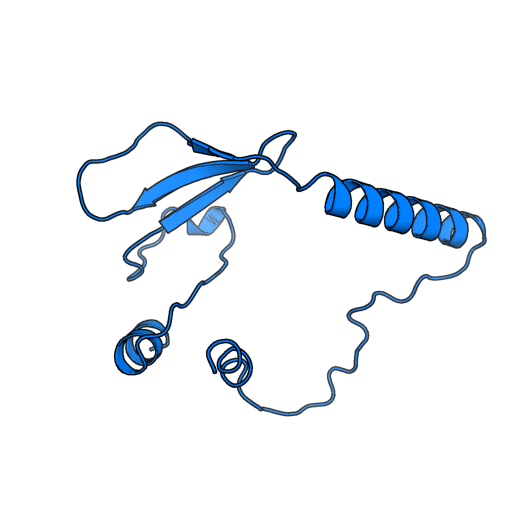A C 1
ATOM 684 O O . GLY A 1 90 ? 0.393 -14.435 -17.875 1.00 49.19 90 GLY A O 1
ATOM 685 N N . ALA A 1 91 ? 1.972 -14.350 -19.462 1.00 44.00 91 ALA A N 1
ATOM 686 C CA . ALA A 1 91 ? 1.495 -15.498 -20.239 1.00 44.00 91 ALA A CA 1
ATOM 687 C C . ALA A 1 91 ? 2.074 -16.836 -19.727 1.00 44.00 91 ALA A C 1
ATOM 689 O O . ALA A 1 91 ? 2.034 -17.846 -20.428 1.00 44.00 91 ALA A O 1
ATOM 690 N N . LEU A 1 92 ? 2.603 -16.866 -18.497 1.00 45.59 92 LEU A N 1
ATOM 691 C CA . LEU A 1 92 ? 2.678 -18.099 -17.723 1.00 45.59 92 LEU A CA 1
ATOM 692 C C . LEU A 1 92 ? 1.245 -18.565 -17.480 1.00 45.59 92 LEU A C 1
ATOM 694 O O . LEU A 1 92 ? 0.574 -18.077 -16.575 1.00 45.59 92 LEU A O 1
ATOM 698 N N . ALA A 1 93 ? 0.797 -19.443 -18.372 1.00 42.56 93 ALA A N 1
ATOM 699 C CA . ALA A 1 93 ? -0.307 -20.371 -18.230 1.00 42.56 93 ALA A CA 1
ATOM 700 C C . ALA A 1 93 ? -1.165 -20.137 -16.977 1.00 42.56 93 ALA A C 1
ATOM 702 O O . ALA A 1 93 ? -0.834 -20.580 -15.875 1.00 42.56 93 ALA A O 1
ATOM 703 N N . HIS A 1 94 ? -2.345 -19.551 -17.177 1.00 44.59 94 HIS A N 1
ATOM 704 C CA . HIS A 1 94 ? -3.505 -19.889 -16.360 1.00 44.59 94 HIS A CA 1
ATOM 705 C C . HIS A 1 94 ? -3.880 -21.361 -16.615 1.00 44.59 94 HIS A C 1
ATOM 707 O O . HIS A 1 94 ? -4.973 -21.667 -17.074 1.00 44.59 94 HIS A O 1
ATOM 713 N N . THR A 1 95 ? -2.967 -22.300 -16.365 1.00 40.62 95 THR A N 1
ATOM 714 C CA . THR A 1 95 ? -3.362 -23.676 -16.106 1.00 40.62 95 THR A CA 1
ATOM 715 C C . THR A 1 95 ? -3.998 -23.652 -14.738 1.00 40.62 95 THR A C 1
ATOM 717 O O . THR A 1 95 ? -3.323 -23.434 -13.732 1.00 40.62 95 THR A O 1
ATOM 720 N N . GLU A 1 96 ? -5.317 -23.794 -14.745 1.00 45.09 96 GLU A N 1
ATOM 721 C CA . GLU A 1 96 ? -6.130 -24.191 -13.612 1.00 45.09 96 GLU A CA 1
ATOM 722 C C . GLU A 1 96 ? -5.343 -25.084 -12.647 1.00 45.09 96 GLU A C 1
ATOM 724 O O . GLU A 1 96 ? -5.185 -26.286 -12.839 1.00 45.09 96 GLU A O 1
ATOM 729 N N . ARG A 1 97 ? -4.866 -24.494 -11.557 1.00 39.06 97 ARG A N 1
ATOM 730 C CA . ARG A 1 97 ? -4.697 -25.224 -10.314 1.00 39.06 97 ARG A CA 1
ATOM 731 C C . ARG A 1 97 ? -5.126 -24.296 -9.205 1.00 39.06 97 ARG A C 1
ATOM 733 O O . ARG A 1 97 ? -4.480 -23.293 -8.910 1.00 39.06 97 ARG A O 1
ATOM 740 N N . ARG A 1 98 ? -6.297 -24.607 -8.658 1.00 48.03 98 ARG A N 1
ATOM 741 C CA . ARG A 1 98 ? -6.727 -24.135 -7.349 1.00 48.03 98 ARG A CA 1
ATOM 742 C C . ARG A 1 98 ? -5.681 -24.608 -6.346 1.00 48.03 98 ARG A C 1
ATOM 744 O O . ARG A 1 98 ? -5.828 -25.700 -5.833 1.00 48.03 98 ARG A O 1
ATOM 751 N N . ASP A 1 99 ? -4.651 -23.814 -6.101 1.0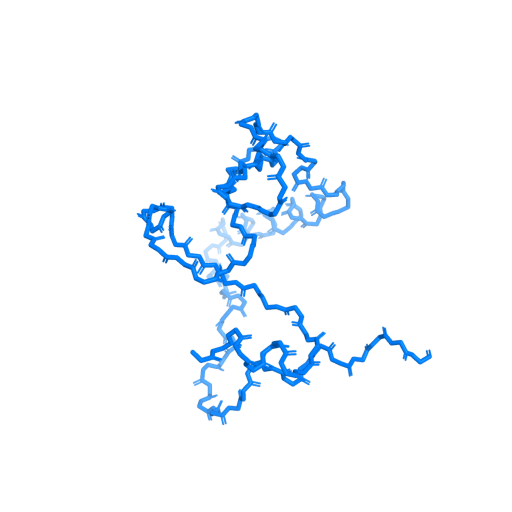0 37.91 99 ASP A N 1
ATOM 752 C CA . ASP A 1 99 ? -3.783 -24.004 -4.947 1.00 37.91 99 ASP A CA 1
ATOM 753 C C . ASP A 1 99 ? -3.351 -22.644 -4.411 1.00 37.91 99 ASP A C 1
ATOM 755 O O . ASP A 1 99 ? -3.047 -21.692 -5.134 1.00 37.91 99 ASP A O 1
ATOM 759 N N . HIS A 1 100 ? -3.491 -22.531 -3.102 1.00 38.38 100 HIS A N 1
ATOM 760 C CA . HIS A 1 100 ? -3.601 -21.289 -2.372 1.00 38.38 100 HIS A CA 1
ATOM 761 C C . HIS A 1 100 ? -2.291 -20.495 -2.394 1.00 38.38 100 HIS A C 1
ATOM 763 O O . HIS A 1 100 ? -1.223 -20.992 -2.054 1.00 38.38 100 HIS A O 1
ATOM 769 N N . ALA A 1 101 ? -2.392 -19.203 -2.714 1.00 42.09 101 ALA A N 1
ATOM 770 C CA . ALA A 1 101 ? -1.286 -18.242 -2.749 1.00 42.09 101 ALA A CA 1
ATOM 771 C C . ALA A 1 101 ? -0.635 -17.939 -1.373 1.00 42.09 101 ALA A C 1
ATOM 773 O O . ALA A 1 101 ? -0.012 -16.892 -1.211 1.00 42.09 101 ALA A O 1
ATOM 774 N N . LEU A 1 102 ? -0.788 -18.815 -0.374 1.00 40.66 102 LEU A N 1
ATOM 775 C CA . LEU A 1 102 ? -0.228 -18.648 0.971 1.00 40.66 102 LEU A CA 1
ATOM 776 C C . LEU A 1 102 ? 0.990 -19.544 1.259 1.00 40.66 102 LEU A C 1
ATOM 778 O O . LEU A 1 102 ? 1.688 -19.281 2.233 1.00 40.66 102 LEU A O 1
ATOM 782 N N . ASP A 1 103 ? 1.329 -20.510 0.402 1.00 37.66 103 ASP A N 1
ATOM 783 C CA . ASP A 1 103 ? 2.331 -21.531 0.761 1.00 37.66 103 ASP A CA 1
ATOM 784 C C . ASP A 1 103 ? 3.798 -21.181 0.451 1.00 37.66 103 ASP A C 1
ATOM 786 O O . ASP A 1 103 ? 4.685 -2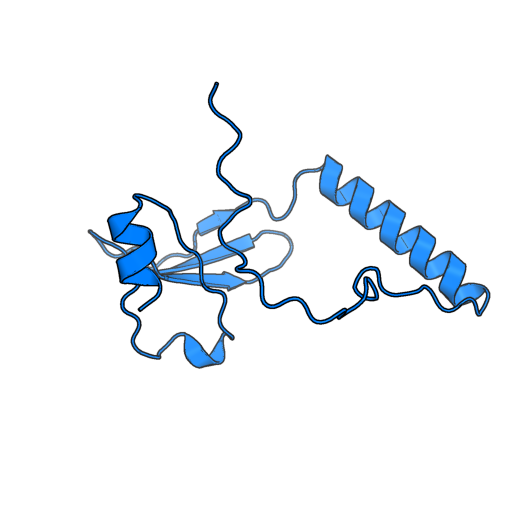1.990 0.706 1.00 37.66 103 ASP A O 1
ATOM 790 N N . ARG A 1 104 ? 4.115 -19.984 -0.069 1.00 40.62 104 ARG A N 1
ATOM 791 C CA . ARG A 1 104 ? 5.490 -19.670 -0.530 1.00 40.62 104 ARG A CA 1
ATOM 792 C C . ARG A 1 104 ? 6.266 -18.568 0.199 1.00 40.62 104 ARG A C 1
ATOM 794 O O . ARG A 1 104 ? 7.290 -18.134 -0.315 1.00 40.62 104 ARG A O 1
ATOM 801 N N . LEU A 1 105 ? 5.866 -18.156 1.405 1.00 40.62 105 LEU A N 1
ATOM 802 C CA . LEU A 1 105 ? 6.659 -17.206 2.218 1.00 40.62 105 LEU A CA 1
ATOM 803 C C . LEU A 1 105 ? 7.191 -17.767 3.549 1.00 40.62 105 LEU A C 1
ATOM 805 O O . LEU A 1 105 ? 7.600 -16.997 4.412 1.00 40.62 105 LEU A O 1
ATOM 809 N N . ALA A 1 106 ? 7.252 -19.089 3.711 1.00 36.78 106 ALA A N 1
ATOM 810 C CA . ALA A 1 106 ? 7.923 -19.720 4.849 1.00 36.78 106 ALA A CA 1
ATOM 811 C C . ALA A 1 106 ? 9.186 -20.461 4.389 1.00 36.78 106 ALA A C 1
ATOM 813 O O . ALA A 1 106 ? 9.190 -21.681 4.352 1.00 36.78 106 ALA A O 1
ATOM 814 N N . LEU A 1 107 ? 10.232 -19.729 3.986 1.00 33.16 107 LEU A N 1
ATOM 815 C CA . LEU A 1 107 ? 11.603 -20.255 3.847 1.00 33.16 107 LEU A CA 1
ATOM 816 C C . LEU A 1 107 ? 12.597 -19.089 3.726 1.00 33.16 107 LEU A C 1
ATOM 818 O O . LEU A 1 107 ? 13.081 -18.769 2.646 1.00 33.16 107 LEU A O 1
ATOM 822 N N . ALA A 1 108 ? 12.849 -18.419 4.851 1.00 32.53 108 ALA A N 1
ATOM 823 C CA . ALA A 1 108 ? 14.058 -17.624 5.090 1.00 32.53 108 ALA A CA 1
ATOM 824 C C . ALA A 1 108 ? 14.177 -17.305 6.591 1.00 32.53 108 ALA A C 1
ATOM 826 O O . ALA A 1 108 ? 13.956 -16.174 7.011 1.00 32.53 108 ALA A O 1
ATOM 827 N N . ALA A 1 109 ? 14.447 -18.335 7.393 1.00 32.69 109 ALA A N 1
ATOM 828 C CA . ALA A 1 109 ? 15.096 -18.249 8.705 1.00 32.69 109 ALA A CA 1
ATOM 829 C C . ALA A 1 109 ? 15.367 -19.686 9.177 1.00 32.69 109 ALA A C 1
ATOM 831 O O . ALA A 1 109 ? 14.579 -20.270 9.919 1.00 32.69 109 ALA A O 1
ATOM 832 N N . GLY A 1 110 ? 16.438 -20.265 8.644 1.00 34.09 110 GLY A N 1
ATOM 833 C CA . GLY A 1 110 ? 17.140 -21.413 9.203 1.00 34.09 110 GLY A CA 1
ATOM 834 C C . GLY A 1 110 ? 18.596 -21.015 9.327 1.00 34.09 110 GLY A C 1
ATOM 835 O O . GLY A 1 110 ? 19.088 -2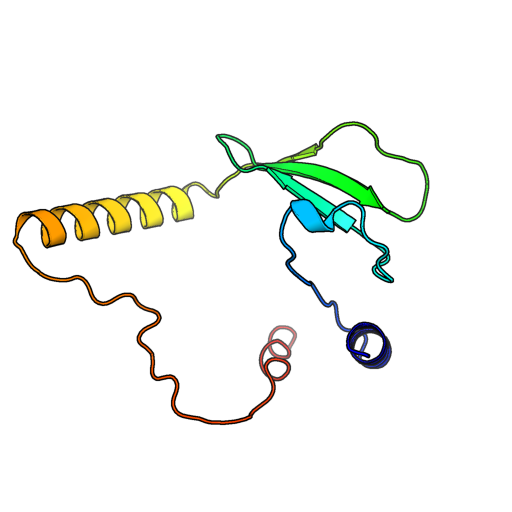0.431 8.334 1.00 34.09 110 GLY A O 1
#

Mean predicted aligned error: 13.3 Å

Foldseek 3Di:
DVVVVCVVVVHDDDDDDDPVCLPPDDPDQWDWDWDDDQWIWIATSHHPDDHDGHTDTHHRDDPVVVVVVVVVVVVVVVCVVVVHDDPDPVPPDPPDDPDDPPPPPPPDDD

pLDDT: mean 76.91, std 20.44, range [32.53, 95.06]